Protein AF-A0A953IGJ2-F1 (afdb_monomer_lite)

pLDDT: mean 78.29, std 17.22, range [36.34, 96.31]

Foldseek 3Di:
DDDDDDDDDDDPDDDPPDDDDFDADDNDGDCPVVVVVVVVVPDDPDDAPDPPQPAADPPPRDRCVVPDDPPDDPLVDDDPVCVVCVVVVPPDDPDD

Radius of gyration: 26.61 Å; chains: 1; bounding box: 85×46×55 Å

Organism: Symbiobacterium thermophilum (NCBI:txid2734)

Structure (mmCIF, N/CA/C/O backbone):
data_AF-A0A953IGJ2-F1
#
_entry.id   AF-A0A953IGJ2-F1
#
loop_
_atom_site.group_PDB
_atom_site.id
_atom_site.type_symbol
_atom_site.label_atom_id
_atom_site.label_alt_id
_atom_site.label_comp_id
_atom_site.label_asym_id
_atom_site.label_entity_id
_atom_site.label_seq_id
_atom_site.pdbx_PDB_ins_code
_atom_site.Cartn_x
_atom_site.Cartn_y
_atom_site.Cartn_z
_atom_site.occupancy
_atom_site.B_iso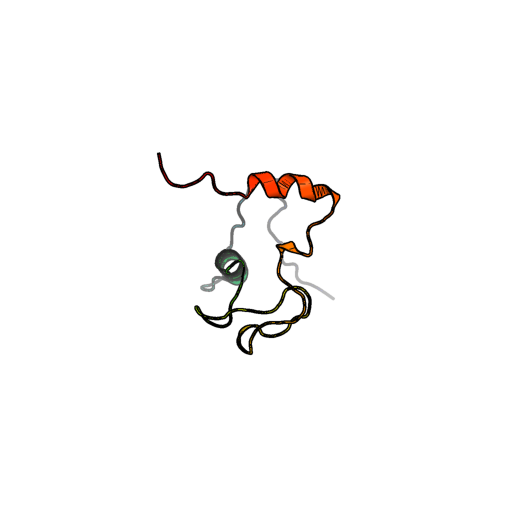_or_equiv
_atom_site.auth_seq_id
_atom_site.auth_comp_id
_atom_site.auth_asym_id
_atom_site.auth_atom_id
_atom_site.pdbx_PDB_model_num
ATOM 1 N N . GLU A 1 1 ? 45.185 13.487 -17.201 1.00 36.34 1 GLU A N 1
ATOM 2 C CA . GLU A 1 1 ? 44.997 14.158 -18.503 1.00 36.34 1 GLU A CA 1
ATOM 3 C C . GLU A 1 1 ? 44.178 13.201 -19.360 1.00 36.34 1 GLU A C 1
ATOM 5 O O . GLU A 1 1 ? 44.630 12.082 -19.536 1.00 36.34 1 GLU A O 1
ATOM 10 N N . GLY A 1 2 ? 42.950 13.452 -19.794 1.00 41.19 2 GLY A N 1
ATOM 11 C CA . GLY A 1 2 ? 42.009 14.553 -19.619 1.00 41.19 2 GLY A CA 1
ATOM 12 C C . GLY A 1 2 ? 40.611 14.013 -19.966 1.00 41.19 2 GLY A C 1
ATOM 13 O O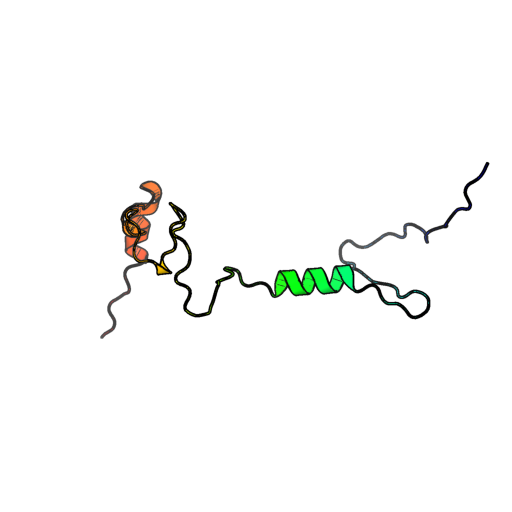 . GLY A 1 2 ? 40.491 13.028 -20.695 1.00 41.19 2 GLY A O 1
ATOM 14 N N . GLU A 1 3 ? 39.581 14.606 -19.380 1.00 42.81 3 GLU A N 1
ATOM 15 C CA . GLU A 1 3 ? 38.171 14.329 -19.674 1.00 42.81 3 GLU A CA 1
ATOM 16 C C . GLU A 1 3 ? 37.805 14.858 -21.075 1.00 42.81 3 GLU A C 1
ATOM 18 O O . GLU A 1 3 ? 38.255 15.953 -21.426 1.00 42.81 3 GLU A O 1
ATOM 23 N N . PRO A 1 4 ? 36.979 14.159 -21.874 1.00 48.22 4 PRO A N 1
ATOM 24 C CA . PRO A 1 4 ? 36.235 14.787 -22.953 1.00 48.22 4 PRO A CA 1
ATOM 25 C C . PRO A 1 4 ? 34.822 15.120 -22.463 1.00 48.22 4 PRO A C 1
ATOM 27 O O . PRO A 1 4 ? 34.088 14.250 -21.995 1.00 48.22 4 PRO A O 1
ATOM 30 N N . GLY A 1 5 ? 34.480 16.404 -22.541 1.00 48.31 5 GLY A N 1
ATOM 31 C CA . GLY A 1 5 ? 33.198 16.945 -22.117 1.00 48.31 5 GLY A CA 1
ATOM 32 C C . GLY A 1 5 ? 32.038 16.411 -22.954 1.00 48.31 5 GLY A C 1
ATOM 33 O O . GLY A 1 5 ? 32.107 16.377 -24.179 1.00 48.31 5 GLY A O 1
ATOM 34 N N . ALA A 1 6 ? 30.970 16.023 -22.263 1.00 47.84 6 ALA A N 1
ATOM 35 C CA . ALA A 1 6 ? 29.633 15.979 -22.825 1.00 47.84 6 ALA A CA 1
ATOM 36 C C . ALA A 1 6 ? 28.988 17.327 -22.493 1.00 47.84 6 ALA A C 1
ATOM 38 O O . ALA A 1 6 ? 28.535 17.566 -21.375 1.00 47.84 6 ALA A O 1
ATOM 39 N N . GLU A 1 7 ? 29.062 18.238 -23.452 1.00 45.91 7 GLU A N 1
ATOM 40 C CA . GLU A 1 7 ? 28.303 19.480 -23.472 1.00 45.91 7 GLU A CA 1
ATOM 41 C C . GLU A 1 7 ? 26.804 19.145 -23.507 1.00 45.91 7 GLU A C 1
ATOM 43 O O . GLU A 1 7 ? 26.253 18.754 -24.534 1.00 45.91 7 GLU A O 1
ATOM 48 N N . GLY A 1 8 ? 26.164 19.201 -22.336 1.00 48.12 8 GLY A N 1
ATOM 49 C CA . GLY A 1 8 ? 24.707 19.209 -22.238 1.00 48.12 8 GLY A CA 1
ATOM 50 C C . GLY A 1 8 ? 24.165 20.504 -22.851 1.00 48.12 8 GLY A C 1
ATOM 51 O O . GLY A 1 8 ? 24.854 21.525 -22.779 1.00 48.12 8 GLY A O 1
ATOM 52 N N . PRO A 1 9 ? 22.976 20.482 -23.479 1.00 50.44 9 PRO A N 1
ATOM 53 C CA . PRO A 1 9 ? 22.386 21.699 -24.006 1.00 50.44 9 PRO A CA 1
ATOM 54 C C . PRO A 1 9 ? 22.100 22.668 -22.858 1.00 50.44 9 PRO A C 1
ATOM 56 O O . PRO A 1 9 ? 21.744 22.256 -21.752 1.00 50.44 9 PRO A O 1
ATOM 59 N N . ASP A 1 10 ? 22.326 23.939 -23.170 1.00 42.41 10 ASP A N 1
ATOM 60 C CA . ASP A 1 10 ? 22.219 25.112 -22.321 1.00 42.41 10 ASP A CA 1
ATOM 61 C C . ASP A 1 10 ? 21.011 25.108 -21.372 1.00 42.41 10 ASP A C 1
ATOM 63 O O . ASP A 1 10 ? 19.901 24.700 -21.717 1.00 42.41 10 ASP A O 1
ATOM 67 N N . GLU A 1 11 ? 21.251 25.630 -20.170 1.00 55.88 11 GLU A N 1
ATOM 68 C CA . GLU A 1 11 ? 20.239 26.046 -19.203 1.00 55.88 11 GLU A CA 1
ATOM 69 C C . GLU A 1 11 ? 19.326 27.115 -19.843 1.00 55.88 11 GLU A C 1
ATOM 71 O O . GLU A 1 11 ? 19.573 28.313 -19.716 1.00 55.88 11 GLU A O 1
ATOM 76 N N . GLU A 1 12 ? 18.273 26.705 -20.555 1.00 50.34 12 GLU A N 1
ATOM 77 C CA . GLU A 1 12 ? 17.177 27.598 -20.944 1.00 50.34 12 GLU A CA 1
ATOM 78 C C . GLU A 1 12 ? 16.069 27.569 -19.884 1.00 50.34 12 GLU A C 1
ATOM 80 O O . GLU A 1 12 ? 15.404 26.554 -19.681 1.00 50.34 12 GLU A O 1
ATOM 85 N N . ASP A 1 13 ? 15.923 28.715 -19.209 1.00 57.44 13 ASP A N 1
ATOM 86 C CA . ASP A 1 13 ? 14.714 29.292 -18.598 1.00 57.44 13 ASP A CA 1
ATOM 87 C C . ASP A 1 13 ? 13.451 28.402 -18.698 1.00 57.44 13 ASP A C 1
ATOM 89 O O . ASP A 1 13 ? 12.611 28.534 -19.591 1.00 57.44 13 ASP A O 1
ATOM 93 N N . GLY A 1 14 ? 13.332 27.445 -17.777 1.00 52.03 14 GLY A N 1
ATOM 94 C CA . GLY A 1 14 ? 12.203 26.527 -17.709 1.00 52.03 14 GLY A CA 1
ATOM 95 C C . GLY A 1 14 ? 11.094 27.101 -16.843 1.00 52.03 14 GLY A C 1
ATOM 96 O O . GLY A 1 14 ? 11.198 27.093 -15.617 1.00 52.03 14 GLY A O 1
ATOM 97 N N . ASP A 1 15 ? 10.028 27.569 -17.487 1.00 60.28 15 ASP A N 1
ATOM 98 C CA . ASP A 1 15 ? 8.710 27.729 -16.877 1.00 60.28 15 ASP A CA 1
ATOM 99 C C . ASP A 1 15 ? 8.411 26.542 -15.940 1.00 60.28 15 ASP A C 1
ATOM 101 O O . ASP A 1 15 ? 8.525 25.379 -16.328 1.00 60.28 15 ASP A O 1
ATOM 105 N N . GLU A 1 16 ? 8.025 26.829 -14.699 1.00 60.25 16 GLU A N 1
ATOM 106 C CA . GLU A 1 16 ? 7.773 25.848 -13.630 1.00 60.25 16 GLU A CA 1
ATOM 107 C C . GLU A 1 16 ? 6.606 24.872 -13.926 1.00 60.25 16 GLU A C 1
ATOM 109 O O . GLU A 1 16 ? 6.269 24.028 -13.094 1.00 60.25 16 GLU A O 1
ATOM 114 N N . SER A 1 17 ? 6.028 24.945 -15.131 1.00 64.31 17 SER A N 1
ATOM 115 C CA . SER A 1 17 ? 4.970 24.078 -15.659 1.00 64.31 17 SER A CA 1
ATOM 116 C C . SER A 1 17 ? 5.439 23.027 -16.678 1.00 64.31 17 SER A C 1
ATOM 118 O O . SER A 1 17 ? 4.585 22.339 -17.243 1.00 64.31 17 SER A O 1
ATOM 120 N N . VAL A 1 18 ? 6.738 22.889 -16.971 1.00 66.12 18 VAL A N 1
ATOM 121 C CA . VAL A 1 18 ? 7.188 21.912 -17.981 1.00 66.12 18 VAL A CA 1
ATOM 122 C C . VAL A 1 18 ? 7.014 20.469 -17.491 1.00 66.12 18 VAL A C 1
ATOM 124 O O . VAL A 1 18 ? 7.617 20.042 -16.506 1.00 66.12 18 VAL A O 1
ATOM 127 N N . GLU A 1 19 ? 6.175 19.698 -18.190 1.00 70.00 19 GLU A N 1
ATOM 128 C CA . GLU A 1 19 ? 6.090 18.252 -17.978 1.00 70.00 19 GLU A CA 1
ATOM 129 C C . GLU A 1 19 ? 7.435 17.590 -18.322 1.00 70.00 19 GLU A C 1
ATOM 131 O O . GLU A 1 19 ? 8.109 18.027 -19.261 1.00 70.00 19 GLU A O 1
ATOM 136 N N . PRO A 1 20 ? 7.847 16.540 -17.589 1.00 68.25 20 PRO A N 1
ATOM 137 C CA . PRO A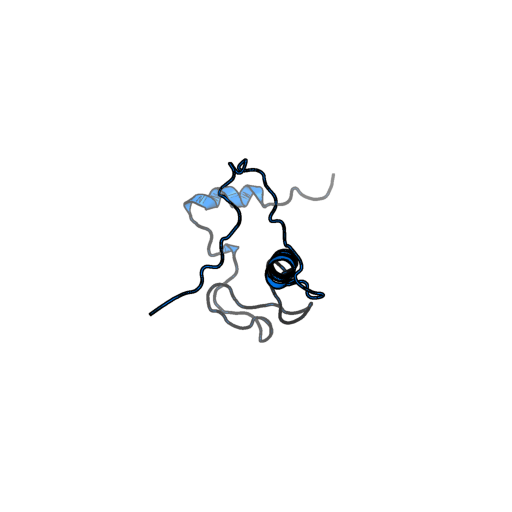 1 20 ? 9.108 15.859 -17.850 1.00 68.25 20 PRO A CA 1
ATOM 138 C C . PRO A 1 20 ? 9.115 15.272 -19.269 1.00 68.25 20 PRO A C 1
ATOM 140 O O . PRO A 1 20 ? 8.340 14.371 -19.594 1.00 68.25 20 PRO A O 1
ATOM 143 N N . VAL A 1 21 ? 10.006 15.778 -20.123 1.00 74.44 21 VAL A N 1
ATOM 144 C CA . VAL A 1 21 ? 10.202 15.286 -21.493 1.00 74.44 21 VAL A CA 1
ATOM 145 C C . VAL A 1 21 ? 11.330 14.257 -21.496 1.00 74.44 21 VAL A C 1
ATOM 147 O O . VAL A 1 21 ? 12.452 14.561 -21.099 1.00 74.44 21 VAL A O 1
ATOM 150 N N . SER A 1 22 ? 11.046 13.040 -21.965 1.00 73.88 22 SER A N 1
ATOM 151 C CA . SER A 1 22 ? 12.068 12.013 -22.209 1.00 73.88 22 SER A CA 1
ATOM 152 C C . SER A 1 22 ? 12.477 11.986 -23.677 1.00 73.88 22 SER A C 1
ATOM 154 O O . SER A 1 22 ? 11.628 11.931 -24.569 1.00 73.88 22 SER A O 1
ATOM 156 N N . PHE A 1 23 ? 13.786 11.991 -23.918 1.00 80.12 23 PHE A N 1
ATOM 157 C CA . PHE A 1 23 ? 14.377 11.834 -25.243 1.00 80.12 23 PHE A CA 1
ATOM 158 C C . PHE A 1 23 ? 14.781 10.375 -25.455 1.00 80.12 23 PHE A C 1
ATOM 160 O O . PHE A 1 23 ? 15.253 9.715 -24.532 1.00 80.12 23 PHE A O 1
ATOM 167 N N . TYR A 1 24 ? 14.598 9.872 -26.672 1.00 84.44 24 TYR A N 1
ATOM 168 C CA . TYR A 1 24 ? 15.156 8.587 -27.083 1.00 84.44 24 TYR A CA 1
ATOM 169 C C . TYR A 1 24 ? 16.564 8.801 -27.650 1.00 84.44 24 TYR A C 1
ATOM 171 O O . TYR A 1 24 ? 16.865 9.860 -28.206 1.00 84.44 24 TYR A O 1
ATOM 179 N N . SER A 1 25 ? 17.423 7.796 -27.519 1.00 85.75 25 SER A N 1
ATOM 180 C CA . SER A 1 25 ? 18.786 7.801 -28.058 1.00 85.75 25 SER A CA 1
ATOM 181 C C . SER A 1 25 ? 19.015 6.531 -28.858 1.00 85.75 25 SER A C 1
ATOM 183 O O . SER A 1 25 ? 18.598 5.456 -28.430 1.00 85.75 25 SER A O 1
ATOM 185 N N . ASP A 1 26 ? 19.674 6.658 -30.011 1.00 85.81 26 ASP A N 1
ATOM 186 C CA . ASP A 1 26 ? 19.768 5.592 -31.011 1.00 85.81 26 ASP A CA 1
ATOM 187 C C . ASP A 1 26 ? 18.363 5.066 -31.376 1.00 85.81 26 ASP A C 1
ATOM 189 O O . ASP A 1 26 ? 17.585 5.793 -31.994 1.00 85.81 26 ASP A O 1
ATOM 193 N N . ASP A 1 27 ? 18.025 3.854 -30.932 1.00 86.56 27 ASP A N 1
ATOM 194 C CA . ASP A 1 27 ? 16.714 3.204 -31.067 1.00 86.56 27 ASP A CA 1
ATOM 195 C C . ASP A 1 27 ? 16.163 2.723 -29.700 1.00 86.56 27 ASP A C 1
ATOM 197 O O . ASP A 1 27 ? 15.276 1.867 -29.639 1.00 86.56 27 ASP A O 1
ATOM 201 N N . GLU A 1 28 ? 16.687 3.248 -28.586 1.00 91.56 28 GLU A N 1
ATOM 202 C CA . GLU A 1 28 ? 16.259 2.910 -27.224 1.00 91.56 28 GLU A CA 1
ATOM 203 C C . GLU A 1 28 ? 15.515 4.074 -26.552 1.00 91.56 28 GLU A C 1
ATOM 205 O O . GLU A 1 28 ? 15.895 5.244 -26.644 1.00 91.56 28 GLU A O 1
ATOM 210 N N . LEU A 1 29 ? 14.435 3.733 -25.843 1.00 87.56 29 LEU A N 1
ATOM 211 C CA . LEU A 1 29 ? 13.667 4.645 -25.001 1.00 87.56 29 LEU A CA 1
ATOM 212 C C . LEU A 1 29 ? 13.765 4.170 -23.551 1.00 87.56 29 LEU A C 1
ATOM 214 O O . LEU A 1 29 ? 13.283 3.081 -23.226 1.00 87.56 29 LEU A O 1
ATOM 218 N N . ASP A 1 30 ? 14.347 4.989 -22.677 1.00 87.25 30 ASP A N 1
ATOM 219 C CA . ASP A 1 30 ? 14.326 4.721 -21.241 1.00 87.25 30 ASP A CA 1
ATOM 220 C C . ASP A 1 30 ? 12.941 5.053 -20.673 1.00 87.25 30 ASP A C 1
ATOM 222 O O . ASP A 1 30 ? 12.528 6.207 -20.583 1.00 87.25 30 ASP A O 1
ATOM 226 N N . VAL A 1 31 ? 12.201 4.011 -20.301 1.00 90.19 31 VAL A N 1
ATOM 227 C CA . VAL A 1 31 ? 10.852 4.127 -19.732 1.00 90.19 31 VAL A CA 1
ATOM 228 C C . VAL A 1 31 ? 10.848 4.096 -18.205 1.00 90.19 31 VAL A C 1
ATOM 230 O O . VAL A 1 31 ? 9.774 4.039 -17.614 1.00 90.19 31 VAL A O 1
ATOM 233 N N . THR A 1 32 ? 12.011 4.093 -17.548 1.00 90.56 32 THR A N 1
ATOM 234 C CA . THR A 1 32 ? 12.127 3.843 -16.104 1.00 90.56 32 THR A CA 1
ATOM 235 C C . THR A 1 32 ? 11.299 4.822 -15.273 1.00 90.56 32 THR A C 1
ATOM 237 O O . THR A 1 32 ? 10.506 4.387 -14.437 1.00 90.56 32 THR A O 1
ATOM 240 N N . GLU A 1 33 ? 11.437 6.125 -15.524 1.00 88.56 33 GLU A N 1
ATOM 241 C CA . GLU A 1 33 ? 10.712 7.186 -14.806 1.00 88.56 33 GLU A CA 1
ATOM 242 C C . GLU A 1 33 ? 9.198 7.091 -15.056 1.00 88.56 33 GLU A C 1
ATOM 244 O O . GLU A 1 33 ? 8.414 6.927 -14.121 1.00 88.56 33 GLU A O 1
ATOM 249 N N . VAL A 1 34 ? 8.786 7.068 -16.329 1.00 89.12 34 VAL A N 1
ATOM 250 C CA . VAL A 1 34 ? 7.368 7.006 -16.725 1.00 89.12 34 VAL A CA 1
ATOM 251 C C . VAL A 1 34 ? 6.691 5.749 -16.172 1.00 89.12 34 VAL A C 1
ATOM 253 O O . VAL A 1 34 ? 5.600 5.811 -15.603 1.00 89.12 34 VAL A O 1
ATOM 256 N N . ALA A 1 35 ? 7.335 4.588 -16.297 1.00 92.88 35 ALA A N 1
ATOM 257 C CA . ALA A 1 35 ? 6.804 3.339 -15.771 1.00 92.88 35 ALA A CA 1
ATOM 258 C C . ALA A 1 35 ? 6.691 3.381 -14.243 1.00 92.88 35 ALA A C 1
ATOM 260 O O . ALA A 1 35 ? 5.673 2.951 -13.700 1.00 92.88 35 ALA A O 1
ATOM 261 N N . ARG A 1 36 ? 7.700 3.913 -13.545 1.00 94.06 36 ARG A N 1
ATOM 262 C CA . ARG A 1 36 ? 7.683 4.056 -12.086 1.00 94.06 36 ARG A CA 1
ATOM 263 C C . ARG A 1 36 ? 6.511 4.914 -11.628 1.00 94.06 36 ARG A C 1
ATOM 265 O O . ARG A 1 36 ? 5.779 4.480 -10.739 1.00 94.06 36 ARG A O 1
ATOM 272 N N . ASP A 1 37 ? 6.305 6.073 -12.238 1.00 92.19 37 ASP A N 1
ATOM 273 C CA . ASP A 1 37 ? 5.232 6.994 -11.861 1.00 92.19 37 ASP A CA 1
ATOM 274 C C . ASP A 1 37 ? 3.857 6.365 -12.070 1.00 92.19 37 ASP A C 1
ATOM 276 O O . ASP A 1 37 ? 3.020 6.349 -11.163 1.00 92.19 37 ASP A O 1
ATOM 280 N N . HIS A 1 38 ? 3.643 5.744 -13.230 1.00 93.31 38 HIS A N 1
ATOM 281 C CA . HIS A 1 38 ? 2.394 5.045 -13.509 1.00 93.31 38 HIS A CA 1
ATOM 282 C C . HIS A 1 38 ? 2.158 3.855 -12.575 1.00 93.31 38 HIS A C 1
ATOM 284 O O . HIS A 1 38 ? 1.028 3.651 -12.130 1.00 93.31 38 HIS A O 1
ATOM 290 N N . ILE A 1 39 ? 3.197 3.084 -12.240 1.00 95.12 39 ILE A N 1
ATOM 291 C CA . ILE A 1 39 ? 3.089 1.986 -11.272 1.00 95.12 39 ILE A CA 1
ATOM 292 C C . ILE A 1 39 ? 2.694 2.535 -9.902 1.00 95.12 39 ILE A C 1
ATOM 294 O O . ILE A 1 39 ? 1.758 2.017 -9.299 1.00 95.12 39 ILE A O 1
ATOM 298 N N . LEU A 1 40 ? 3.359 3.589 -9.419 1.00 94.31 40 LEU A N 1
ATOM 299 C CA . LEU A 1 40 ? 3.066 4.197 -8.119 1.00 94.31 40 LEU A CA 1
ATOM 300 C C . LEU A 1 40 ? 1.623 4.705 -8.036 1.00 94.31 40 LEU A C 1
ATOM 302 O O . LEU A 1 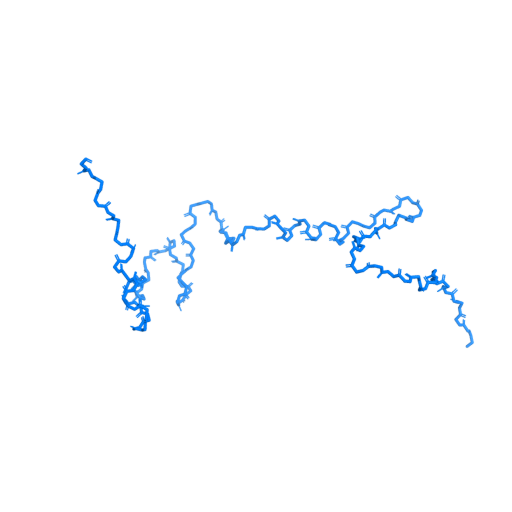40 ? 0.957 4.469 -7.030 1.00 94.31 40 LEU A O 1
ATOM 306 N N . LEU A 1 41 ? 1.125 5.341 -9.099 1.00 94.00 41 LEU A N 1
ATOM 307 C CA . LEU A 1 41 ? -0.261 5.808 -9.188 1.00 94.00 41 LEU A CA 1
ATOM 308 C C . LEU A 1 41 ? -1.278 4.661 -9.270 1.00 94.00 41 LEU A C 1
ATOM 310 O O . LEU A 1 41 ? -2.406 4.804 -8.801 1.00 94.00 41 LEU A O 1
ATOM 314 N N . ALA A 1 42 ? -0.894 3.530 -9.862 1.00 95.00 42 ALA A N 1
ATOM 315 C CA . ALA A 1 42 ? -1.750 2.355 -9.989 1.00 95.00 42 ALA A CA 1
ATOM 316 C C . ALA A 1 42 ? -1.789 1.484 -8.721 1.00 95.00 42 ALA A C 1
ATOM 318 O O . ALA A 1 42 ? -2.663 0.619 -8.603 1.00 95.00 42 ALA A O 1
ATOM 319 N N . LEU A 1 43 ? -0.859 1.670 -7.776 1.00 92.81 43 LEU A N 1
ATOM 320 C CA . LEU A 1 43 ? -0.836 0.882 -6.547 1.00 92.81 43 LEU A CA 1
ATOM 321 C C . LEU A 1 43 ? -2.086 1.153 -5.692 1.00 92.81 43 LEU A C 1
ATOM 323 O O . LEU A 1 43 ? -2.483 2.302 -5.489 1.00 92.81 43 LEU A O 1
ATOM 327 N N . PRO A 1 44 ? -2.709 0.106 -5.124 1.00 90.44 44 PRO A N 1
ATOM 328 C CA . PRO A 1 44 ? -3.843 0.288 -4.234 1.00 90.44 44 PRO A CA 1
ATOM 329 C C . PRO A 1 44 ? -3.408 0.985 -2.940 1.00 90.44 44 PRO A C 1
ATOM 331 O O . PRO A 1 44 ? -2.375 0.656 -2.359 1.00 90.44 44 PRO A O 1
ATOM 334 N N . MET A 1 45 ? -4.273 1.853 -2.408 1.00 87.50 45 MET A N 1
ATOM 335 C CA . MET A 1 45 ? -4.062 2.525 -1.112 1.00 87.50 45 MET A CA 1
ATOM 336 C C . MET A 1 45 ? -3.834 1.540 0.046 1.00 87.50 45 MET A C 1
ATOM 338 O O . MET A 1 45 ? -3.187 1.869 1.038 1.00 87.50 45 MET A O 1
ATOM 342 N N . LYS A 1 46 ? -4.387 0.327 -0.066 1.00 85.88 46 LYS A N 1
ATOM 343 C CA . LYS A 1 46 ? -4.188 -0.767 0.883 1.00 85.88 46 LYS A CA 1
ATOM 344 C C . LYS A 1 46 ? -3.890 -2.057 0.112 1.00 85.88 46 LYS A C 1
ATOM 346 O O . LYS A 1 46 ? -4.836 -2.742 -0.279 1.00 85.88 46 LYS A O 1
ATOM 351 N N . PRO A 1 47 ? -2.614 -2.404 -0.119 1.00 87.69 47 PRO A N 1
ATOM 352 C CA . PRO A 1 47 ? -2.270 -3.669 -0.747 1.00 87.69 47 PRO A CA 1
ATOM 353 C C . PRO A 1 47 ? -2.670 -4.814 0.184 1.00 87.69 47 PRO A C 1
ATOM 355 O O . PRO A 1 47 ? -2.274 -4.866 1.350 1.00 87.69 47 PRO A O 1
ATOM 358 N N . LEU A 1 48 ? -3.503 -5.713 -0.327 1.00 90.94 48 LEU A N 1
ATOM 359 C CA . LEU A 1 48 ? -3.963 -6.898 0.383 1.00 90.94 48 LEU A CA 1
ATOM 360 C C . LEU A 1 48 ? -3.370 -8.151 -0.256 1.00 90.94 48 LEU A C 1
ATOM 362 O O . LEU A 1 48 ? -3.085 -8.181 -1.449 1.00 90.94 48 LEU A O 1
ATOM 366 N N . CYS A 1 49 ? -3.211 -9.196 0.555 1.00 90.56 49 CYS A N 1
ATOM 367 C CA . CYS A 1 49 ? -2.665 -10.477 0.115 1.00 90.56 49 CYS A CA 1
ATOM 368 C C . CYS A 1 49 ? -3.578 -11.222 -0.880 1.00 90.56 49 CYS A C 1
ATOM 370 O O . CYS A 1 49 ? -3.118 -12.058 -1.651 1.00 90.56 49 CYS A O 1
ATOM 372 N N . SER A 1 50 ? -4.878 -10.928 -0.837 1.00 93.69 50 SER A N 1
ATOM 373 C CA . SER A 1 50 ? -5.935 -11.443 -1.708 1.00 93.69 50 SER A CA 1
ATOM 374 C C . SER A 1 50 ? -7.181 -10.560 -1.567 1.00 93.69 50 SER A C 1
ATOM 376 O O . SER A 1 50 ? -7.261 -9.743 -0.646 1.00 93.69 50 SER A O 1
ATOM 378 N N . GLU A 1 51 ? -8.180 -10.746 -2.430 1.00 90.12 51 GLU A N 1
ATOM 379 C CA . GLU A 1 51 ? -9.446 -9.994 -2.368 1.00 90.12 51 GLU A CA 1
ATOM 380 C C . GLU A 1 51 ? -10.222 -10.219 -1.058 1.00 90.12 51 GLU A C 1
ATOM 382 O O . GLU A 1 51 ? -10.895 -9.313 -0.572 1.00 90.12 51 GLU A O 1
ATOM 387 N N . ALA A 1 52 ? -10.100 -11.407 -0.456 1.00 92.94 52 ALA A N 1
ATOM 388 C CA . ALA A 1 52 ? -10.768 -11.769 0.797 1.00 92.94 52 ALA A CA 1
ATOM 389 C C . ALA A 1 52 ? -9.896 -11.544 2.050 1.00 92.94 52 ALA A C 1
ATOM 391 O O . ALA A 1 52 ? -10.310 -11.886 3.159 1.00 92.94 52 ALA A O 1
ATOM 392 N N . CYS A 1 53 ? -8.684 -11.001 1.890 1.00 94.44 53 CYS A N 1
ATOM 393 C CA . CYS A 1 53 ? -7.714 -10.830 2.969 1.00 94.44 53 CYS A CA 1
ATOM 394 C C . CYS A 1 53 ? -8.259 -9.863 4.033 1.00 94.44 53 CYS A C 1
ATOM 396 O O . CYS A 1 53 ? -8.463 -8.676 3.770 1.00 94.44 53 CYS A O 1
ATOM 398 N N . GLN A 1 54 ? -8.435 -10.347 5.263 1.00 93.06 54 GLN A N 1
ATOM 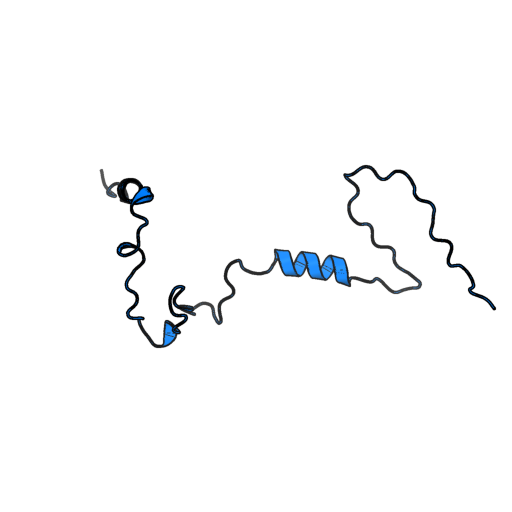399 C CA . GLN A 1 54 ? -8.904 -9.519 6.382 1.00 93.06 54 GLN A CA 1
ATOM 400 C C . GLN A 1 54 ? -7.836 -8.510 6.848 1.00 93.06 54 GLN A C 1
ATOM 402 O O . GLN A 1 54 ? -8.148 -7.506 7.492 1.00 93.06 54 GLN A O 1
ATOM 407 N N . GLY A 1 55 ? -6.580 -8.734 6.454 1.00 92.81 55 GLY A N 1
ATOM 408 C CA . GLY A 1 55 ? -5.444 -7.861 6.725 1.00 92.81 55 GLY A CA 1
ATOM 409 C C . GLY A 1 55 ? -4.902 -8.006 8.145 1.00 92.81 55 GLY A C 1
ATOM 410 O O . GLY A 1 55 ? -5.226 -8.943 8.870 1.00 92.81 55 GLY A O 1
ATOM 411 N N . LEU A 1 56 ? -4.048 -7.064 8.539 1.00 92.69 56 LEU A N 1
ATOM 412 C CA . LEU A 1 56 ? -3.419 -7.053 9.858 1.00 92.69 56 LEU A CA 1
ATOM 413 C C . LEU A 1 56 ? -4.149 -6.106 10.811 1.00 92.69 56 LEU A C 1
ATOM 415 O O . LEU A 1 56 ? -4.675 -5.066 10.402 1.00 92.69 56 LEU A O 1
ATOM 419 N N . CYS A 1 57 ? -4.124 -6.426 12.104 1.00 91.06 57 CYS A N 1
ATOM 420 C CA . CYS A 1 57 ? -4.552 -5.493 13.136 1.00 91.06 57 CYS A CA 1
ATOM 421 C C . CYS A 1 57 ? -3.658 -4.237 13.106 1.00 91.06 57 CYS A C 1
ATOM 423 O O . CYS A 1 57 ? -2.452 -4.362 13.325 1.00 91.06 57 CYS A O 1
ATOM 425 N N . PRO A 1 58 ? -4.209 -3.017 12.951 1.00 87.94 58 PRO A N 1
ATOM 426 C CA . PRO A 1 58 ? -3.410 -1.789 12.892 1.00 87.94 58 PRO A CA 1
ATOM 427 C C . PRO A 1 58 ? -2.739 -1.424 14.227 1.00 87.94 58 PRO A C 1
ATOM 429 O O . PRO A 1 58 ? -1.975 -0.467 14.283 1.00 87.94 58 PRO A O 1
ATOM 432 N N . ARG A 1 59 ? -3.036 -2.156 15.310 1.00 88.19 59 ARG A N 1
ATOM 433 C CA . ARG A 1 59 ? -2.438 -1.943 16.634 1.00 88.19 59 ARG A CA 1
ATOM 434 C C . ARG A 1 59 ? -1.374 -2.956 17.009 1.00 88.19 59 ARG A C 1
ATOM 436 O O . ARG A 1 59 ? -0.337 -2.559 17.522 1.00 88.19 59 ARG A O 1
ATOM 443 N N . CYS A 1 60 ? -1.635 -4.245 16.804 1.00 93.31 60 CYS A N 1
ATOM 444 C CA . CYS A 1 60 ? -0.705 -5.301 17.214 1.00 93.31 60 CYS A CA 1
ATOM 445 C C . CYS A 1 60 ? -0.088 -6.082 16.052 1.00 93.31 60 CYS A C 1
ATOM 447 O O . CYS A 1 60 ? 0.752 -6.940 16.293 1.00 93.31 60 CYS A O 1
ATOM 449 N N . GLY A 1 61 ? -0.515 -5.837 14.811 1.00 92.38 61 GLY A N 1
ATOM 450 C CA . GLY A 1 61 ? -0.001 -6.533 13.632 1.00 92.38 61 GLY A CA 1
ATOM 451 C C . GLY A 1 61 ? -0.461 -7.984 13.479 1.00 92.38 61 GLY A C 1
ATOM 452 O O . GLY A 1 61 ? -0.043 -8.627 12.524 1.00 92.38 61 GLY A O 1
ATOM 453 N N . LYS A 1 62 ? -1.319 -8.512 14.371 1.00 95.19 62 LYS A N 1
ATOM 454 C CA . LYS A 1 62 ? -1.864 -9.875 14.238 1.00 95.19 62 LYS A CA 1
ATOM 455 C C . LYS A 1 62 ? -2.580 -10.034 12.895 1.00 95.19 62 LYS A C 1
ATOM 457 O O . LYS A 1 62 ? -3.373 -9.164 12.528 1.00 95.19 62 LYS A O 1
ATOM 462 N N . ASP A 1 63 ? -2.351 -11.168 12.239 1.00 94.81 63 ASP A N 1
ATOM 463 C CA . ASP A 1 63 ? -3.122 -11.587 11.075 1.00 94.81 63 ASP A CA 1
ATOM 464 C C . ASP A 1 63 ? -4.583 -11.856 11.467 1.00 94.81 63 ASP A C 1
ATOM 466 O O . ASP A 1 63 ? -4.883 -12.750 12.262 1.00 94.81 63 ASP A O 1
ATOM 470 N N . LEU A 1 64 ? -5.500 -11.048 10.931 1.00 94.06 64 LEU A N 1
ATOM 471 C CA . LEU A 1 64 ? -6.928 -11.189 11.201 1.00 94.06 64 LEU A CA 1
ATOM 472 C C . LEU A 1 64 ? -7.519 -12.414 10.496 1.00 94.06 64 LEU A C 1
ATOM 474 O O . LEU A 1 64 ? -8.534 -12.927 10.959 1.00 94.06 64 LEU A O 1
ATOM 478 N N . ASN A 1 65 ? -6.851 -12.948 9.466 1.00 95.25 65 ASN A N 1
ATOM 479 C CA . ASN A 1 65 ? -7.258 -14.191 8.812 1.00 95.25 65 ASN A CA 1
ATOM 480 C C . ASN A 1 65 ? -7.161 -15.407 9.757 1.00 95.25 65 ASN A C 1
ATOM 482 O O . ASN A 1 65 ? -7.893 -16.378 9.582 1.00 95.25 65 ASN A O 1
ATOM 486 N N . GLU A 1 66 ? -6.319 -15.345 10.797 1.00 96.31 66 GLU A N 1
ATOM 487 C CA . GLU A 1 66 ? -6.229 -16.359 11.864 1.00 96.31 66 GLU A CA 1
ATOM 488 C C . GLU A 1 66 ? -7.2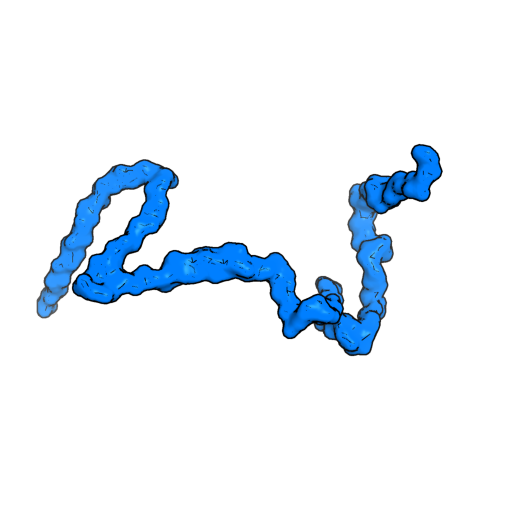56 -16.134 12.995 1.00 96.31 66 GLU A C 1
ATOM 490 O O . GLU A 1 66 ? -7.242 -16.806 14.031 1.00 96.31 66 GLU A O 1
ATOM 495 N N . GLY A 1 67 ? -8.146 -15.157 12.827 1.00 93.75 67 GLY A N 1
ATOM 496 C CA . GLY A 1 67 ? -9.185 -14.792 13.779 1.00 93.75 67 GLY A CA 1
ATOM 497 C C . GLY A 1 67 ? -8.905 -13.489 14.535 1.00 93.75 67 GLY A C 1
ATOM 498 O O . GLY A 1 67 ? -7.849 -12.863 14.396 1.00 93.75 67 GLY A O 1
ATOM 499 N N . PRO A 1 68 ? -9.852 -13.059 15.388 1.00 92.00 68 PRO A N 1
ATOM 500 C CA . PRO A 1 68 ? -9.827 -11.733 15.988 1.00 92.00 68 PRO A CA 1
ATOM 501 C C . PRO A 1 68 ? -8.613 -11.519 16.900 1.00 92.00 68 PRO A C 1
ATOM 503 O O . PRO A 1 68 ? -8.083 -12.442 17.529 1.00 92.00 68 PRO A O 1
ATOM 506 N N . CYS A 1 69 ? -8.169 -10.267 16.978 1.00 92.19 69 CYS A N 1
ATOM 507 C CA . CYS A 1 69 ? -7.185 -9.819 17.959 1.00 92.19 69 CYS A CA 1
ATOM 508 C C . CYS A 1 69 ? -7.875 -9.341 19.248 1.00 92.19 69 CYS A C 1
ATOM 510 O O . CYS A 1 69 ? -9.036 -8.940 19.229 1.00 92.19 69 CYS A O 1
ATOM 512 N N . GLY A 1 70 ? -7.142 -9.333 20.362 1.00 91.44 70 GLY A N 1
ATOM 513 C CA . GLY A 1 70 ? -7.635 -8.831 21.650 1.00 91.44 70 GLY A CA 1
ATOM 514 C C . GLY A 1 70 ? -7.532 -7.313 21.831 1.00 91.44 70 GLY A C 1
ATOM 515 O O . GLY A 1 70 ? -7.740 -6.833 22.936 1.00 91.44 70 GLY A O 1
ATOM 516 N N . CYS A 1 71 ? -7.171 -6.545 20.794 1.00 89.31 71 CYS A N 1
ATOM 517 C CA . CYS A 1 71 ? -6.993 -5.095 20.930 1.00 89.31 71 CYS A CA 1
ATOM 518 C C . CYS A 1 71 ? -8.315 -4.340 21.116 1.00 89.31 71 CYS A C 1
ATOM 520 O O . CYS A 1 71 ? -8.285 -3.167 21.479 1.00 89.31 71 CYS A O 1
ATOM 522 N N . GLY A 1 72 ? -9.449 -4.986 20.847 1.00 78.69 72 GLY A N 1
ATOM 523 C CA . GLY A 1 72 ? -10.739 -4.321 20.785 1.00 78.69 72 GLY A CA 1
ATOM 524 C C . GLY A 1 72 ? -11.009 -3.639 19.434 1.00 78.69 72 GLY A C 1
ATOM 525 O O . GLY A 1 72 ? -10.098 -3.445 18.621 1.00 78.69 72 GLY A O 1
ATOM 526 N N . GLY A 1 73 ? -12.266 -3.299 19.164 1.00 73.25 73 GLY A N 1
ATOM 527 C CA . GLY A 1 73 ? -12.725 -2.542 18.006 1.00 73.25 73 GLY A CA 1
ATOM 528 C C . GLY A 1 73 ? -12.274 -1.075 18.000 1.00 73.25 73 GLY A C 1
ATOM 529 O O . GLY A 1 73 ? -11.679 -0.553 18.942 1.00 73.25 73 GLY A O 1
ATOM 530 N N . ALA A 1 74 ? -12.558 -0.380 16.898 1.00 65.19 74 ALA A N 1
ATOM 531 C CA . ALA A 1 74 ? -12.217 1.036 16.743 1.00 65.19 74 ALA A CA 1
ATOM 532 C C . ALA A 1 74 ? -12.976 1.944 17.734 1.00 65.19 74 ALA A C 1
ATOM 534 O O . ALA A 1 74 ? -12.484 3.001 18.120 1.00 65.19 74 ALA A O 1
ATOM 535 N N . GLU A 1 75 ? -14.159 1.522 18.186 1.00 66.06 75 GLU A N 1
ATOM 536 C CA . GLU A 1 75 ? -15.038 2.346 19.021 1.00 66.06 75 GLU A CA 1
ATOM 537 C C . GLU A 1 75 ? -14.558 2.525 20.463 1.00 66.06 75 GLU A C 1
ATOM 539 O O . GLU A 1 75 ? -14.886 3.537 21.093 1.00 66.06 75 GLU A O 1
ATOM 544 N N . GLU A 1 76 ? -13.778 1.578 20.983 1.00 69.19 76 GLU A N 1
ATOM 545 C CA . GLU A 1 76 ? -13.254 1.643 22.350 1.00 69.19 76 GLU A CA 1
ATOM 546 C C . GLU A 1 76 ? -11.963 2.469 22.456 1.00 69.19 76 GLU A C 1
ATOM 548 O O . GLU A 1 76 ? -11.487 2.723 23.554 1.00 69.19 76 GLU A O 1
ATOM 553 N N . ASN A 1 77 ? -11.423 2.950 21.327 1.00 69.69 77 ASN A N 1
ATOM 554 C CA . ASN A 1 77 ? -10.193 3.753 21.265 1.00 69.69 77 ASN A CA 1
ATOM 555 C C . ASN A 1 77 ? -10.424 5.075 20.537 1.00 69.69 77 ASN A C 1
ATOM 557 O O . ASN A 1 77 ? -9.652 5.475 19.667 1.00 69.69 77 ASN A O 1
ATOM 561 N N . VAL A 1 78 ? -11.521 5.747 20.878 1.00 79.19 78 VAL A N 1
ATOM 562 C CA . VAL A 1 78 ? -11.791 7.087 20.362 1.00 79.19 78 VAL A CA 1
ATOM 563 C C . VAL A 1 78 ? -11.029 8.113 21.181 1.00 79.19 78 VAL A C 1
ATOM 565 O O . VAL A 1 78 ? -11.147 8.144 22.405 1.00 79.19 78 VAL A O 1
ATOM 568 N N . ASP A 1 79 ? -10.256 8.954 20.488 1.00 82.25 79 ASP A N 1
ATOM 569 C CA . ASP A 1 79 ? -9.595 10.111 21.090 1.00 82.25 79 ASP A CA 1
ATOM 570 C C . ASP A 1 79 ? -10.651 10.929 21.858 1.00 82.25 79 ASP A C 1
ATOM 572 O O . ASP A 1 79 ? -11.637 11.362 21.249 1.00 82.25 79 ASP A O 1
ATOM 576 N N . PRO A 1 80 ? -10.477 11.155 23.175 1.00 87.06 80 PRO A N 1
ATOM 577 C CA . PRO A 1 80 ? -11.450 11.877 23.988 1.00 87.06 80 PRO A CA 1
ATOM 578 C C . PRO A 1 80 ? -11.829 13.251 23.426 1.00 87.06 80 PRO A C 1
ATOM 580 O O . PRO A 1 80 ? -12.972 13.677 23.573 1.00 87.06 80 PRO A O 1
ATOM 583 N N . ARG A 1 81 ? -10.906 13.935 22.735 1.00 89.75 81 ARG A N 1
ATOM 584 C CA . ARG A 1 81 ? -11.158 15.248 22.115 1.00 89.75 81 ARG A CA 1
ATOM 585 C C . ARG A 1 81 ? -12.127 15.156 20.940 1.00 89.75 81 ARG A C 1
ATOM 587 O O . ARG A 1 81 ? -12.817 16.122 20.635 1.00 89.75 81 ARG A O 1
ATOM 594 N N . LEU A 1 82 ? -12.163 14.003 20.278 1.00 89.69 82 LEU A N 1
ATOM 595 C CA . LEU A 1 82 ? -13.005 13.727 19.117 1.00 89.69 82 LEU A CA 1
ATOM 596 C C . LEU A 1 82 ? -14.270 12.943 19.487 1.00 89.69 82 LEU A C 1
ATOM 598 O O . LEU A 1 82 ? -15.065 12.627 18.606 1.00 89.69 82 LEU A O 1
ATOM 602 N N . ALA A 1 83 ? -14.492 12.645 20.772 1.00 87.50 83 ALA A N 1
ATOM 603 C CA . ALA A 1 83 ? -15.604 11.811 21.225 1.00 87.50 83 ALA A CA 1
ATOM 604 C C . ALA A 1 83 ? -16.979 12.335 20.774 1.00 87.50 83 ALA A C 1
ATOM 606 O O . ALA A 1 83 ? -17.844 11.535 20.420 1.00 87.50 83 ALA A O 1
ATOM 607 N N . VAL A 1 84 ? -17.155 13.661 20.710 1.00 87.88 84 VAL A N 1
ATOM 608 C CA . VAL A 1 84 ? -18.398 14.319 20.264 1.00 87.88 84 VAL A CA 1
ATOM 609 C C . VAL A 1 84 ? -18.755 14.008 18.803 1.00 87.88 84 VAL A C 1
ATOM 611 O O . VAL A 1 84 ? -19.922 14.010 18.430 1.00 87.88 84 VAL A O 1
ATOM 614 N N . LEU A 1 85 ? -17.767 13.676 17.966 1.00 86.75 85 LEU A N 1
ATOM 615 C CA . LEU A 1 85 ? -17.998 13.370 16.553 1.00 86.75 85 LEU A CA 1
ATOM 616 C C . LEU A 1 85 ? -18.653 11.997 16.345 1.00 86.75 85 LEU A C 1
ATOM 618 O O . LEU A 1 85 ? -19.175 11.742 15.261 1.00 86.75 85 LEU A O 1
ATOM 622 N N . LYS A 1 86 ? -18.685 11.125 17.368 1.00 83.44 86 LYS A N 1
ATOM 623 C CA . LYS A 1 86 ? -19.395 9.834 17.299 1.00 83.44 86 LYS A CA 1
ATOM 624 C C . LYS A 1 86 ? -20.871 10.006 16.948 1.00 83.44 86 LYS A C 1
ATOM 626 O O . LYS A 1 86 ? -21.433 9.158 16.259 1.00 83.44 86 LYS A O 1
ATOM 631 N N . ASP A 1 87 ? -21.489 11.096 17.393 1.00 84.75 87 ASP A N 1
ATOM 632 C CA . ASP A 1 87 ? -22.908 11.348 17.152 1.00 84.75 87 ASP A CA 1
ATOM 633 C C . ASP A 1 87 ? -23.210 11.614 15.667 1.00 84.75 87 ASP A C 1
ATOM 635 O O . ASP A 1 87 ? -24.308 11.310 15.211 1.00 84.75 87 ASP A O 1
ATOM 639 N N . LEU A 1 88 ? -22.222 12.077 14.888 1.00 85.69 88 LEU A N 1
ATOM 640 C CA . LEU A 1 88 ? -22.354 12.318 13.444 1.00 85.69 88 LEU A CA 1
ATOM 641 C C . LEU A 1 88 ? -22.295 11.033 12.602 1.00 85.69 88 LEU A C 1
ATOM 643 O O . LEU A 1 88 ? -22.729 11.033 11.454 1.00 85.69 88 LEU A O 1
ATOM 647 N N . LEU A 1 89 ? -21.746 9.944 13.150 1.00 80.88 89 LEU A N 1
ATOM 648 C CA . LEU A 1 89 ? -21.617 8.651 12.464 1.00 80.88 89 LEU A CA 1
ATOM 649 C C . LEU A 1 89 ? -22.844 7.748 12.661 1.00 80.88 89 LEU A C 1
ATOM 651 O O . LEU A 1 89 ? -22.941 6.690 12.034 1.00 80.88 89 LEU A O 1
ATOM 655 N N . ARG A 1 90 ? -23.797 8.148 13.512 1.00 79.69 90 ARG A N 1
ATOM 656 C CA . ARG A 1 90 ? -25.082 7.457 13.653 1.00 79.69 90 ARG A CA 1
ATOM 657 C C . ARG A 1 90 ? -25.886 7.695 12.377 1.00 79.69 90 ARG A C 1
ATOM 659 O O . ARG A 1 90 ? -26.285 8.822 12.097 1.00 79.69 90 ARG A O 1
ATOM 666 N N . LYS A 1 91 ? -26.096 6.642 11.579 1.00 63.72 91 LYS A N 1
ATOM 667 C CA . LYS A 1 91 ? -26.987 6.697 10.410 1.00 63.72 91 LYS A CA 1
ATOM 668 C C . LYS A 1 91 ? -28.346 7.262 10.855 1.00 63.72 91 LYS A C 1
ATOM 670 O O . LYS A 1 91 ? -28.882 6.739 11.830 1.00 63.72 91 LYS A O 1
ATOM 675 N N . PRO A 1 92 ? -28.915 8.271 10.170 1.00 59.53 92 PRO A N 1
ATOM 676 C CA . PRO A 1 92 ? -30.329 8.563 10.344 1.00 59.53 92 PRO A CA 1
ATOM 677 C C . PRO A 1 92 ? -31.108 7.316 9.923 1.00 59.53 92 PRO A C 1
ATOM 679 O O . PRO A 1 92 ? -30.786 6.697 8.903 1.00 59.53 92 PRO A O 1
ATOM 682 N N . ASP A 1 93 ? -32.068 6.913 10.749 1.00 55.28 93 ASP A N 1
ATOM 683 C CA . ASP A 1 93 ? -32.851 5.702 10.545 1.00 55.28 93 ASP A CA 1
ATOM 684 C C . ASP A 1 93 ? -33.432 5.662 9.126 1.00 55.28 93 ASP A C 1
ATOM 686 O O . ASP A 1 93 ? -34.133 6.569 8.675 1.00 55.28 93 ASP A O 1
ATOM 690 N N . SER A 1 94 ? -33.145 4.582 8.404 1.00 58.00 94 SER A N 1
ATOM 691 C CA . SER A 1 94 ? -33.845 4.244 7.173 1.00 58.00 94 SER A CA 1
ATOM 692 C C . SER A 1 94 ? -35.287 3.837 7.502 1.00 58.00 94 SER A C 1
ATOM 694 O O . SER A 1 94 ? -35.529 2.660 7.763 1.00 58.00 94 SER A O 1
ATOM 696 N N . ASN A 1 95 ? -36.209 4.806 7.552 1.00 46.56 95 ASN A N 1
ATOM 697 C CA . ASN A 1 95 ? -37.576 4.770 6.994 1.00 46.56 95 ASN A CA 1
ATOM 698 C C . ASN A 1 95 ? -38.480 5.837 7.632 1.00 46.56 95 ASN A C 1
ATOM 700 O O . ASN A 1 95 ? -38.909 5.690 8.778 1.00 46.56 95 ASN A O 1
ATOM 704 N N . SER A 1 96 ? -38.883 6.829 6.838 1.00 40.53 96 SER A N 1
ATOM 705 C CA . SER A 1 96 ? -40.252 7.369 6.785 1.00 40.53 96 SER A CA 1
ATOM 706 C C . SER A 1 96 ? -40.458 8.081 5.457 1.00 40.53 96 SER A C 1
ATOM 708 O O . SER A 1 96 ? -39.565 8.872 5.084 1.00 40.53 96 SER A O 1
#

Secondary structure (DSSP, 8-state):
--PPP----------TT---PPPPBTTB---HHHHHHHHHHHS-SS--SSTT---B-TTT--BGGG---TT--GGGG--GGGGGGGGGGSPPPS--

InterPro domains:
  IPR003772 Large ribosomal RNA subunit accumulation protein YceD [PF02620] (7-89)

Sequence (96 aa):
EGEPGAEGPDEEDGDESVEPVSFYSDDELDVTEVARDHILLALPMKPLCSEACQGLCPRCGKDLNEGPCGCGGAEENVDPRLAVLKDLLRKPDSNS